Protein AF-A0A940LE23-F1 (afdb_monomer)

Nearest PDB structures (foldseek):
  7b2d-assembly1_A  TM=3.925E-01  e=1.956E-01  Rhipicephalus pulchellus
  5yvf-assembly2_B  TM=2.689E-01  e=2.538E-01  Arabidopsis thaliana

Foldseek 3Di:
DDKDDPDVVVVCCVVVVAPALWKTWDDDPPWRWIKIKGFRDDDPFWTWIKIWIDGPNDIDIDTDIWTWDWDADPVRDTDQDFFDFAQPPVDPVRDTFTFRIKTWDDDCFKIWIKTATPPVSQWIWTQFMATNVRHTPDPRHTDTIGRDD

Sequence (149 aa):
PNIIFNDSISALQNTAKVDSSYSMIYELKNDSIQIITGINQIDSLNISFALLVKKKGKAESLKGTAALIRLEDENGNKYIPEGTAIDDKNREKHDSYFCDSTYSFHSNKISLGFGFEEDAKKRLCLTGAYDNQGLELISNMYYTLYRKK

Mean predicted aligned error: 9.35 Å

Solvent-accessible surface area (backbone atoms only — not comparable to full-atom values): 8334 Å² total; per-residue (Å²): 122,71,76,60,82,63,77,67,49,58,51,42,32,70,73,63,70,51,75,48,60,29,70,50,43,45,49,46,91,89,66,56,36,35,41,33,44,28,37,56,48,78,60,100,52,39,38,33,35,36,38,36,43,30,46,81,93,43,77,47,74,48,74,52,64,23,38,54,54,64,48,65,50,101,84,70,52,74,43,62,57,85,49,61,76,38,64,36,82,86,44,99,73,59,59,61,46,45,23,41,46,45,27,42,34,79,52,92,59,39,34,40,33,33,32,31,33,52,96,72,70,47,35,41,25,48,47,33,30,24,38,64,84,67,48,73,72,38,69,83,49,61,45,80,37,61,62,68,129

Structure (mmCIF, N/CA/C/O backbone):
data_AF-A0A940LE23-F1
#
_entry.id 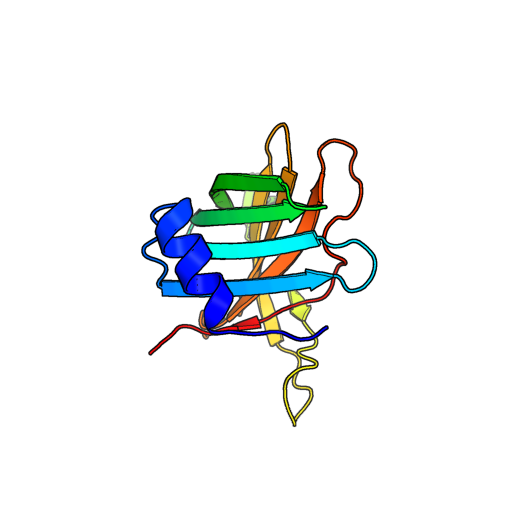  AF-A0A940LE23-F1
#
loop_
_atom_site.group_PDB
_atom_site.id
_atom_site.type_symbol
_atom_site.label_atom_id
_atom_site.label_alt_id
_atom_site.label_comp_id
_atom_site.label_asym_id
_atom_site.label_entity_id
_atom_site.label_seq_id
_atom_site.pdbx_PDB_ins_code
_atom_site.Cartn_x
_atom_site.Cartn_y
_atom_site.Cartn_z
_atom_site.occupancy
_atom_site.B_iso_or_equiv
_atom_site.auth_seq_id
_atom_site.auth_comp_id
_atom_site.auth_asym_id
_atom_site.auth_atom_id
_atom_site.pdbx_PDB_model_num
ATOM 1 N N . PRO A 1 1 ? 3.252 -8.360 16.469 1.00 44.69 1 PRO A N 1
ATOM 2 C CA . PRO A 1 1 ? 1.852 -8.110 16.038 1.00 44.69 1 PRO A CA 1
ATOM 3 C C . PRO A 1 1 ? 1.196 -9.451 15.724 1.00 44.69 1 PRO A C 1
ATOM 5 O O . PRO A 1 1 ? 1.866 -10.286 15.129 1.00 44.69 1 PRO A O 1
ATOM 8 N N . ASN A 1 2 ? -0.041 -9.689 16.162 1.00 39.19 2 ASN A N 1
ATOM 9 C CA . ASN A 1 2 ? -0.757 -10.902 15.764 1.00 39.19 2 ASN A CA 1
ATOM 10 C C . ASN A 1 2 ? -1.488 -10.583 14.460 1.00 39.19 2 ASN A C 1
ATOM 12 O O . ASN A 1 2 ? -2.324 -9.685 14.438 1.00 39.19 2 ASN A O 1
ATOM 16 N N . ILE A 1 3 ? -1.138 -11.275 13.379 1.00 43.50 3 ILE A N 1
ATOM 17 C CA . ILE A 1 3 ? -1.843 -11.162 12.101 1.00 43.50 3 ILE A CA 1
ATOM 18 C C . ILE A 1 3 ? -2.899 -12.263 12.103 1.00 43.50 3 ILE A C 1
ATOM 20 O O . ILE A 1 3 ? -2.576 -13.446 12.022 1.00 43.50 3 ILE A O 1
ATOM 24 N N . ILE A 1 4 ? -4.160 -11.880 12.278 1.00 44.41 4 ILE A N 1
ATOM 25 C CA . ILE A 1 4 ? -5.293 -12.808 12.293 1.00 44.41 4 ILE A CA 1
ATOM 26 C C . ILE A 1 4 ? -5.958 -12.719 10.928 1.00 44.41 4 ILE A C 1
ATOM 28 O O . ILE A 1 4 ? -6.270 -11.621 10.487 1.00 44.41 4 ILE A O 1
ATOM 32 N N . PHE A 1 5 ? -6.177 -13.846 10.251 1.00 45.56 5 PHE A N 1
ATOM 33 C CA . PHE A 1 5 ? -6.633 -13.834 8.858 1.00 45.56 5 PHE A CA 1
ATOM 34 C C . PHE A 1 5 ? -8.138 -14.035 8.661 1.00 45.56 5 PHE A C 1
ATOM 36 O O . PHE A 1 5 ? -8.596 -13.722 7.580 1.00 45.56 5 PHE A O 1
ATOM 43 N N . ASN A 1 6 ? -8.933 -14.508 9.629 1.00 47.06 6 ASN A N 1
ATOM 44 C CA . ASN A 1 6 ? -10.289 -14.992 9.299 1.00 47.06 6 ASN A CA 1
ATOM 45 C C . ASN A 1 6 ? -11.456 -14.109 9.776 1.00 47.06 6 ASN A C 1
ATOM 47 O O . ASN A 1 6 ? -12.280 -13.721 8.951 1.00 47.06 6 ASN A O 1
ATOM 51 N N . ASP A 1 7 ? -11.540 -13.724 11.050 1.00 50.44 7 ASP A N 1
ATOM 52 C CA . ASP A 1 7 ? -12.799 -13.140 11.560 1.00 50.44 7 ASP A CA 1
ATOM 53 C C . ASP A 1 7 ? -13.038 -11.682 11.144 1.00 50.44 7 ASP A C 1
ATOM 55 O O . ASP A 1 7 ? -14.177 -11.258 10.930 1.00 50.44 7 ASP A O 1
ATOM 59 N N . SER A 1 8 ? -11.975 -10.896 10.964 1.00 54.38 8 SER A N 1
ATOM 60 C CA . SER A 1 8 ? -12.138 -9.481 10.606 1.00 54.38 8 SER A CA 1
ATOM 61 C C . SER A 1 8 ? -12.279 -9.243 9.091 1.00 54.38 8 SER A C 1
ATOM 63 O O . SER A 1 8 ? -12.716 -8.161 8.697 1.00 54.38 8 SER A O 1
ATOM 65 N N . ILE A 1 9 ? -12.017 -10.248 8.239 1.00 58.34 9 ILE A N 1
ATOM 66 C CA . ILE A 1 9 ? -12.288 -10.168 6.790 1.00 58.34 9 ILE A CA 1
ATOM 67 C C . ILE A 1 9 ? -13.793 -10.092 6.558 1.00 58.34 9 ILE A C 1
ATOM 69 O O . ILE A 1 9 ? -14.251 -9.211 5.837 1.00 58.34 9 ILE A O 1
ATOM 73 N N . SER A 1 10 ? -14.569 -10.953 7.215 1.00 61.69 10 SER A N 1
ATOM 74 C CA . SER A 1 10 ? -16.031 -10.969 7.107 1.00 61.69 10 SER A CA 1
ATOM 75 C C . SER A 1 10 ? -16.637 -9.612 7.478 1.00 61.69 10 SER A C 1
ATOM 77 O O . SER A 1 10 ? -17.558 -9.124 6.825 1.00 61.69 10 SER A O 1
ATOM 79 N N . ALA A 1 11 ? -16.071 -8.943 8.489 1.00 60.72 11 ALA A N 1
ATOM 80 C CA . ALA A 1 11 ? -16.471 -7.592 8.866 1.00 60.72 11 ALA A CA 1
ATOM 81 C C . ALA A 1 11 ? -16.154 -6.558 7.770 1.00 60.72 11 ALA A C 1
ATOM 83 O O . ALA A 1 11 ? -16.992 -5.698 7.500 1.00 60.72 11 ALA A O 1
ATOM 84 N N . LEU A 1 12 ? -14.991 -6.639 7.112 1.00 61.88 12 LEU A N 1
ATOM 85 C CA . LEU A 1 12 ? -14.657 -5.773 5.975 1.00 61.88 12 LEU A CA 1
ATOM 86 C C . LEU A 1 12 ? -15.585 -6.039 4.779 1.00 61.88 12 LEU A C 1
ATOM 88 O O . LEU A 1 12 ? -16.118 -5.092 4.204 1.00 61.88 12 LEU A O 1
ATOM 92 N N . GLN A 1 13 ? -15.820 -7.304 4.433 1.00 63.66 13 GLN A N 1
ATOM 93 C CA . GLN A 1 13 ? -16.696 -7.691 3.325 1.00 63.66 13 GLN A CA 1
ATOM 94 C C . GLN A 1 13 ? -18.126 -7.181 3.541 1.00 63.66 13 GLN A C 1
ATOM 96 O O . GLN A 1 13 ? -18.695 -6.566 2.642 1.00 63.66 13 GLN A O 1
ATOM 101 N N . ASN A 1 14 ? -18.666 -7.330 4.754 1.00 62.50 14 ASN A N 1
ATOM 102 C CA . ASN A 1 14 ? -20.011 -6.867 5.098 1.00 62.50 14 ASN A CA 1
ATOM 103 C C . ASN A 1 14 ? -20.113 -5.337 5.190 1.00 62.50 14 ASN A C 1
ATOM 105 O O . ASN A 1 14 ? -21.071 -4.749 4.690 1.00 62.50 14 ASN A O 1
ATOM 109 N N . THR A 1 15 ? -19.131 -4.680 5.814 1.00 60.88 15 THR A N 1
ATOM 110 C CA . THR A 1 15 ? -19.203 -3.234 6.100 1.00 60.88 15 THR A CA 1
ATOM 111 C C . THR A 1 15 ? -18.806 -2.394 4.891 1.00 60.88 15 THR A C 1
ATOM 113 O O . THR A 1 15 ? -19.442 -1.388 4.591 1.00 60.88 15 THR A O 1
ATOM 116 N N . ALA A 1 16 ? -17.761 -2.803 4.172 1.00 58.00 16 ALA A N 1
ATOM 117 C CA . ALA A 1 16 ? -17.217 -2.054 3.047 1.00 58.00 16 ALA A CA 1
ATOM 118 C C . ALA A 1 16 ? -17.622 -2.633 1.677 1.00 58.00 16 ALA A C 1
ATOM 120 O O . ALA A 1 16 ? -17.242 -2.055 0.656 1.00 58.00 16 ALA A O 1
ATOM 121 N N . LYS A 1 17 ? -18.427 -3.712 1.622 1.00 58.84 17 LYS A N 1
ATOM 122 C CA . LYS A 1 17 ? -18.850 -4.390 0.375 1.00 58.84 17 LYS A CA 1
ATOM 123 C C . LYS A 1 17 ? -17.650 -4.635 -0.538 1.00 58.84 17 LYS A C 1
ATOM 125 O O . LYS A 1 17 ? -17.523 -4.015 -1.598 1.00 58.84 17 LYS A O 1
ATOM 130 N N . VAL A 1 18 ? -16.716 -5.424 -0.027 1.00 53.81 18 VAL A N 1
ATOM 131 C CA . VAL A 1 18 ? -15.399 -5.659 -0.623 1.00 53.81 18 VAL A CA 1
ATOM 132 C C . VAL A 1 18 ? -15.366 -7.086 -1.132 1.00 53.81 18 VAL A C 1
ATOM 134 O O . VAL A 1 18 ? -15.521 -8.010 -0.340 1.00 53.81 18 VAL A O 1
ATOM 137 N N . 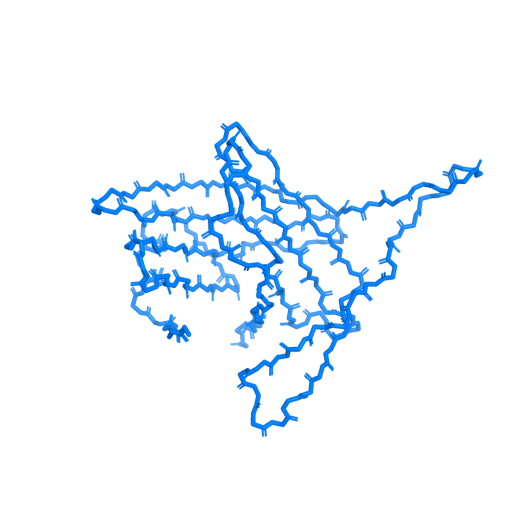ASP A 1 19 ? -15.146 -7.257 -2.430 1.00 56.59 19 ASP A N 1
ATOM 138 C CA . ASP A 1 19 ? -14.853 -8.558 -3.025 1.00 56.59 19 ASP A CA 1
ATOM 139 C C . ASP A 1 19 ? -13.340 -8.601 -3.275 1.00 56.59 19 ASP A C 1
ATOM 141 O O . ASP A 1 19 ? -12.844 -8.192 -4.325 1.00 56.59 19 ASP A O 1
ATOM 145 N N . SER A 1 20 ? -12.575 -8.904 -2.220 1.00 55.72 20 SER A N 1
ATOM 146 C CA . SER A 1 20 ? -11.118 -8.758 -2.251 1.00 55.72 20 SER A CA 1
ATOM 147 C C . SER A 1 20 ? -10.414 -10.066 -2.583 1.00 55.72 20 SER A C 1
ATOM 149 O O . SER A 1 20 ? -10.577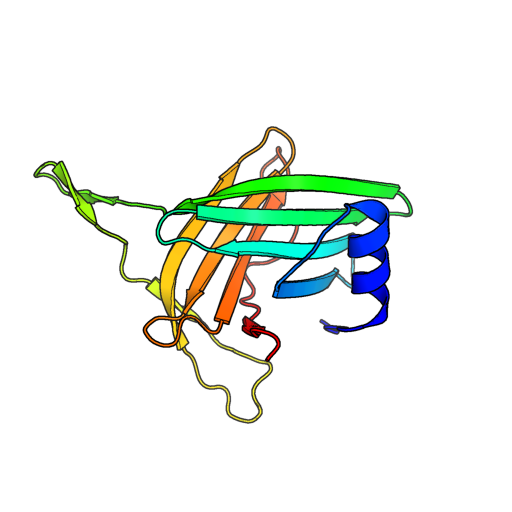 -11.060 -1.876 1.00 55.72 20 SER A O 1
ATOM 151 N N . SER A 1 21 ? -9.517 -10.017 -3.568 1.00 56.66 21 SER A N 1
ATOM 152 C CA . SER A 1 21 ? -8.587 -11.117 -3.873 1.00 56.66 21 SER A CA 1
ATOM 153 C C . SER A 1 21 ? -7.443 -11.231 -2.847 1.00 56.66 21 SER A C 1
ATOM 155 O O . SER A 1 21 ? -6.775 -12.263 -2.767 1.00 56.66 21 SER A O 1
ATOM 157 N N . TYR A 1 22 ? -7.220 -10.174 -2.055 1.00 61.56 22 TYR A N 1
ATOM 158 C CA . TYR A 1 22 ? -6.200 -10.089 -1.004 1.00 61.56 22 TYR A CA 1
ATOM 159 C C . TYR A 1 22 ? -6.749 -9.306 0.183 1.00 61.56 22 TYR A C 1
ATOM 161 O O . TYR A 1 22 ? -7.386 -8.274 -0.016 1.00 61.56 22 TYR A O 1
ATOM 169 N N . SER A 1 23 ? -6.455 -9.725 1.409 1.00 63.06 23 SER A N 1
ATOM 170 C CA . SER A 1 23 ? -6.901 -9.005 2.605 1.00 63.06 23 SER A CA 1
ATOM 171 C C . SER A 1 23 ? -5.939 -9.180 3.773 1.00 63.06 23 SER A C 1
ATOM 173 O O . SER A 1 23 ? -5.434 -10.283 3.984 1.00 63.06 23 SER A O 1
ATOM 175 N N . MET A 1 24 ? -5.736 -8.125 4.563 1.00 64.06 24 MET A N 1
ATOM 176 C CA . MET A 1 24 ? -4.974 -8.178 5.814 1.00 64.06 24 MET A CA 1
ATOM 177 C C . MET A 1 24 ? -5.641 -7.375 6.915 1.00 64.06 24 MET A C 1
ATOM 179 O O . MET A 1 24 ? -6.275 -6.355 6.659 1.00 64.06 24 MET A O 1
ATOM 183 N N . ILE A 1 25 ? -5.465 -7.862 8.139 1.00 62.47 25 ILE A N 1
ATOM 184 C CA . ILE A 1 25 ? -5.925 -7.248 9.374 1.00 62.47 25 ILE A CA 1
ATOM 185 C C . ILE A 1 25 ? -4.683 -6.879 10.183 1.00 62.47 25 ILE A C 1
ATOM 187 O O . ILE A 1 25 ? -3.880 -7.739 10.543 1.00 62.47 25 ILE A O 1
ATOM 191 N N . TYR A 1 26 ? -4.538 -5.594 10.458 1.00 65.06 26 TYR A N 1
ATOM 192 C CA . TYR A 1 26 ? -3.504 -5.014 11.294 1.00 65.06 26 TYR A CA 1
ATOM 193 C C . TYR A 1 26 ? -4.111 -4.676 12.646 1.00 65.06 26 TYR A C 1
ATOM 195 O O . TYR A 1 26 ? -5.072 -3.913 12.712 1.00 65.06 26 TYR A O 1
ATOM 203 N N . GLU A 1 27 ? -3.535 -5.207 13.720 1.00 58.66 27 GLU A N 1
ATOM 204 C CA . GLU A 1 27 ? -3.900 -4.860 15.093 1.00 58.66 27 GLU A CA 1
ATOM 205 C C . GLU A 1 27 ? -2.693 -4.273 15.817 1.00 58.66 27 GLU A C 1
ATOM 207 O O . GLU A 1 27 ? -1.691 -4.953 16.070 1.00 58.66 27 GLU A O 1
ATOM 212 N N . LEU A 1 28 ? -2.790 -2.992 16.168 1.00 59.06 28 LEU A N 1
ATOM 213 C CA . LEU A 1 28 ? -1.760 -2.310 16.938 1.00 59.06 28 LEU A CA 1
ATOM 214 C C . LEU A 1 28 ? -2.097 -2.419 18.420 1.00 59.06 28 LEU A C 1
ATOM 216 O O . LEU A 1 28 ? -3.064 -1.827 18.905 1.00 59.06 28 LEU A O 1
ATOM 220 N N . LYS A 1 29 ? -1.276 -3.199 19.134 1.00 48.59 29 LYS A N 1
ATOM 221 C CA . LYS A 1 29 ? -1.492 -3.584 20.539 1.00 48.59 29 LYS A CA 1
ATOM 222 C C . LYS A 1 29 ? -1.597 -2.407 21.514 1.00 48.59 29 LYS A C 1
ATOM 224 O O . LYS A 1 29 ? -2.191 -2.590 22.569 1.00 48.59 29 LYS A O 1
ATOM 229 N N . ASN A 1 30 ? -1.078 -1.227 21.172 1.00 52.97 30 ASN A N 1
ATOM 230 C CA . ASN A 1 30 ? -1.033 -0.101 22.106 1.00 52.97 30 ASN A CA 1
ATOM 231 C C . ASN A 1 30 ? -2.150 0.942 21.921 1.00 52.97 30 ASN A C 1
ATOM 233 O O . ASN A 1 30 ? -2.360 1.721 22.841 1.00 52.97 30 ASN A O 1
ATOM 237 N N . ASP A 1 31 ? -2.930 0.920 20.827 1.00 56.38 31 ASP A N 1
ATOM 238 C CA . ASP A 1 31 ? -3.858 2.030 20.518 1.00 56.38 31 ASP A CA 1
ATOM 239 C C . ASP A 1 31 ? -5.310 1.643 20.194 1.00 56.38 31 ASP A C 1
ATOM 241 O O . ASP A 1 31 ? -6.131 2.509 19.873 1.00 56.38 31 ASP A O 1
ATOM 245 N N . SER A 1 32 ? -5.693 0.365 20.320 1.00 64.00 32 SER A N 1
ATOM 246 C CA . SER A 1 32 ? -7.032 -0.111 19.907 1.00 64.00 32 SER A CA 1
ATOM 247 C C . SER A 1 32 ? -7.369 0.264 18.453 1.00 64.00 32 SER A C 1
ATOM 249 O O . SER A 1 32 ? -8.533 0.534 18.139 1.00 64.00 32 SER A O 1
ATOM 251 N N . ILE A 1 33 ? -6.346 0.356 17.593 1.00 67.44 33 ILE A N 1
ATOM 252 C CA . ILE A 1 33 ? -6.487 0.630 16.164 1.00 67.44 33 ILE A CA 1
ATOM 253 C C . ILE A 1 33 ? -6.393 -0.699 15.418 1.00 67.44 33 ILE A C 1
ATOM 255 O O . ILE A 1 33 ? -5.361 -1.372 15.463 1.00 67.44 33 ILE A O 1
ATOM 259 N N . GLN A 1 34 ? -7.481 -1.064 14.744 1.00 72.81 34 GLN A N 1
ATOM 260 C CA . GLN A 1 34 ? -7.528 -2.181 13.810 1.00 72.81 34 GLN A CA 1
ATOM 261 C C . GLN A 1 34 ? -7.667 -1.620 12.398 1.00 72.81 34 GLN A C 1
ATOM 263 O O . GLN A 1 34 ? -8.628 -0.909 12.121 1.00 72.81 34 GLN A O 1
ATOM 268 N N . ILE A 1 35 ? -6.735 -1.924 11.504 1.00 72.25 35 ILE A N 1
ATOM 269 C CA . ILE A 1 35 ? -6.813 -1.519 10.100 1.00 72.25 35 ILE A CA 1
ATOM 270 C C . ILE A 1 35 ? -6.986 -2.775 9.268 1.00 72.25 35 ILE A C 1
ATOM 272 O O . ILE A 1 35 ? -6.226 -3.721 9.411 1.00 72.25 35 ILE A O 1
ATOM 276 N N . ILE A 1 36 ? -8.002 -2.813 8.421 1.00 73.56 36 ILE A N 1
ATOM 277 C CA . ILE A 1 36 ? -8.279 -3.964 7.575 1.00 73.56 36 ILE A CA 1
ATOM 278 C C . ILE A 1 36 ? -8.255 -3.481 6.140 1.00 73.56 36 ILE A C 1
ATOM 280 O O . ILE A 1 36 ? -9.091 -2.666 5.756 1.00 73.56 36 ILE A O 1
ATOM 284 N N . THR A 1 37 ? -7.300 -3.971 5.363 1.00 74.69 37 THR A N 1
ATOM 285 C CA . THR A 1 37 ? -7.130 -3.587 3.963 1.00 74.69 37 THR A CA 1
ATOM 286 C C . THR A 1 37 ? -7.513 -4.757 3.080 1.00 74.69 37 THR A C 1
ATOM 288 O O . THR A 1 37 ? -6.964 -5.844 3.241 1.00 74.69 37 THR A O 1
ATOM 291 N N . GLY A 1 38 ? -8.434 -4.538 2.148 1.00 74.88 38 GLY A N 1
ATOM 292 C CA . GLY A 1 38 ? -8.791 -5.477 1.091 1.00 74.88 38 GLY A CA 1
ATOM 293 C C . GLY A 1 38 ? -8.425 -4.908 -0.273 1.00 74.88 38 GLY A C 1
ATOM 294 O O . GLY A 1 38 ? -8.755 -3.761 -0.565 1.00 74.88 38 GLY A O 1
ATOM 295 N N . ILE A 1 39 ? -7.758 -5.697 -1.110 1.00 75.00 39 ILE A N 1
ATOM 296 C CA . ILE A 1 39 ? -7.419 -5.322 -2.485 1.00 75.00 39 ILE A CA 1
ATOM 297 C C . ILE A 1 39 ? -8.463 -5.907 -3.429 1.00 75.00 39 ILE A C 1
ATOM 299 O O . ILE A 1 39 ? -8.616 -7.128 -3.515 1.00 75.00 39 ILE A O 1
ATOM 303 N N . ASN A 1 40 ? -9.167 -5.021 -4.128 1.00 71.94 40 ASN A N 1
ATOM 304 C CA . ASN A 1 40 ? -10.219 -5.372 -5.080 1.00 71.94 40 ASN A CA 1
ATOM 305 C C . ASN A 1 40 ? -9.624 -5.710 -6.447 1.00 71.94 40 ASN A C 1
ATOM 307 O O . ASN A 1 40 ? -9.978 -6.715 -7.052 1.00 71.94 40 ASN A O 1
ATOM 311 N N . GLN A 1 41 ? -8.705 -4.868 -6.922 1.00 73.88 41 GLN A N 1
ATOM 312 C CA . GLN A 1 41 ? -8.112 -4.978 -8.249 1.00 73.88 41 GLN A C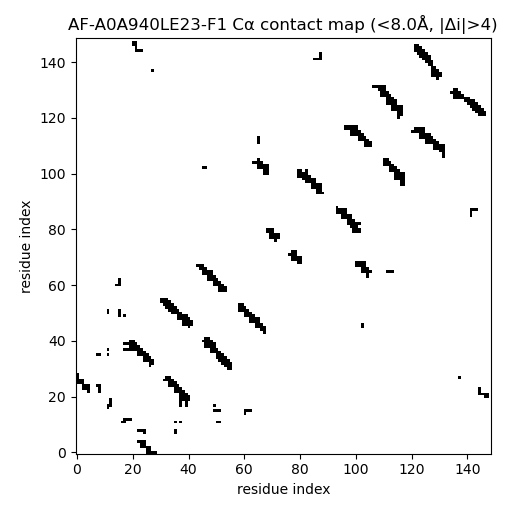A 1
ATOM 313 C C . GLN A 1 41 ? -6.675 -4.466 -8.219 1.00 73.88 41 GLN A C 1
ATOM 315 O O . GLN A 1 41 ? -6.375 -3.476 -7.551 1.00 73.88 41 GLN A O 1
ATOM 320 N N . ILE A 1 42 ? -5.807 -5.145 -8.965 1.00 75.81 42 ILE A N 1
ATOM 321 C CA . ILE A 1 42 ? -4.440 -4.714 -9.244 1.00 75.81 42 ILE A CA 1
ATOM 322 C C . ILE A 1 42 ? -4.299 -4.668 -10.762 1.00 75.81 42 ILE A C 1
ATOM 324 O O . ILE A 1 42 ? -4.544 -5.672 -11.433 1.00 75.81 42 ILE A O 1
ATOM 328 N N . ASP A 1 43 ? -3.908 -3.517 -11.293 1.00 78.75 43 ASP A N 1
ATOM 329 C CA . ASP A 1 43 ? -3.427 -3.377 -12.664 1.00 78.75 43 ASP A CA 1
ATOM 330 C C . ASP A 1 43 ? -1.988 -2.833 -12.665 1.00 78.75 43 ASP A C 1
ATOM 332 O O . ASP A 1 43 ? -1.369 -2.655 -11.613 1.00 78.75 43 ASP A O 1
ATOM 336 N N . SER A 1 44 ? -1.405 -2.615 -13.847 1.00 74.94 44 SER A N 1
ATOM 337 C CA . SER A 1 44 ? -0.014 -2.159 -13.953 1.00 74.94 44 SER A CA 1
ATOM 338 C C . SER A 1 44 ? 0.243 -0.795 -13.308 1.00 74.94 44 SER A C 1
ATOM 340 O O . SER A 1 44 ? 1.390 -0.482 -13.018 1.00 74.94 44 SER A O 1
ATOM 342 N N . LEU A 1 45 ? -0.788 0.032 -13.124 1.00 82.06 45 LEU A N 1
ATOM 343 C CA . LEU A 1 45 ? -0.690 1.423 -12.679 1.00 82.06 45 LEU A CA 1
ATOM 344 C C . LEU A 1 45 ? -1.424 1.693 -11.373 1.00 82.06 45 LEU A C 1
ATOM 346 O O . LEU A 1 45 ? -1.120 2.684 -10.717 1.00 82.06 45 LEU A O 1
ATOM 350 N N . ASN A 1 46 ? -2.382 0.851 -11.000 1.00 85.06 46 ASN A N 1
ATOM 351 C CA . ASN A 1 46 ? -3.296 1.133 -9.912 1.00 85.06 46 ASN A CA 1
ATOM 352 C C . ASN A 1 46 ? -3.562 -0.086 -9.032 1.00 85.06 46 ASN A C 1
ATOM 354 O O . ASN A 1 46 ? -3.674 -1.222 -9.497 1.00 85.06 46 ASN A O 1
ATOM 358 N N . ILE A 1 47 ? -3.770 0.197 -7.749 1.00 84.19 47 ILE A N 1
ATOM 359 C CA . ILE A 1 47 ? -4.305 -0.736 -6.764 1.00 84.19 47 ILE A CA 1
ATOM 360 C C . ILE A 1 47 ? -5.607 -0.154 -6.231 1.00 84.19 47 ILE A C 1
ATOM 362 O O . ILE A 1 47 ? -5.607 0.828 -5.487 1.00 84.19 47 ILE A O 1
ATOM 366 N N . SER A 1 48 ? -6.730 -0.771 -6.584 1.00 85.50 48 SER A N 1
ATOM 367 C CA . SER A 1 48 ? -8.018 -0.447 -5.978 1.00 85.50 48 SER A CA 1
ATOM 368 C C . SER A 1 48 ? -8.176 -1.215 -4.675 1.00 85.50 48 SER A C 1
ATOM 370 O O . SER A 1 48 ? -8.111 -2.446 -4.654 1.00 85.50 48 SER A O 1
ATOM 372 N N . PHE A 1 49 ? -8.434 -0.495 -3.589 1.00 83.69 49 PHE A N 1
ATOM 373 C CA . PHE A 1 49 ? -8.532 -1.061 -2.252 1.00 83.69 49 PHE A CA 1
ATOM 374 C C . PHE A 1 49 ? -9.768 -0.563 -1.501 1.00 83.69 49 PHE A C 1
ATOM 376 O O . PHE A 1 49 ? -10.380 0.462 -1.813 1.00 83.69 49 PHE A O 1
ATOM 383 N N . ALA A 1 50 ? -10.112 -1.304 -0.459 1.00 84.00 50 ALA A N 1
ATOM 384 C CA . ALA A 1 50 ? -10.994 -0.876 0.605 1.00 84.00 50 ALA A CA 1
ATOM 385 C C . ALA A 1 50 ? -10.259 -0.994 1.939 1.00 84.00 50 ALA A C 1
ATOM 387 O O . ALA A 1 50 ? -9.515 -1.943 2.171 1.00 84.00 50 ALA A O 1
ATOM 388 N N . LEU A 1 51 ? -10.480 -0.022 2.809 1.00 81.06 51 LEU A N 1
ATOM 389 C CA . LEU A 1 51 ? -9.859 0.099 4.112 1.00 81.06 51 LEU A CA 1
ATOM 390 C C . LEU A 1 51 ? -10.956 0.204 5.168 1.00 81.06 51 LEU A C 1
ATOM 392 O O . LEU A 1 51 ? -11.904 0.968 4.996 1.00 81.06 51 LEU A O 1
ATOM 396 N N . LEU A 1 52 ? -10.817 -0.517 6.271 1.00 80.31 52 LEU A N 1
ATOM 397 C CA . LEU A 1 52 ? -11.636 -0.355 7.465 1.00 80.31 52 LEU A CA 1
ATOM 398 C C . LEU A 1 52 ? -10.720 -0.056 8.642 1.00 80.31 52 LEU A C 1
ATOM 400 O O . LEU A 1 52 ? -9.941 -0.909 9.050 1.00 80.31 52 LEU A O 1
ATOM 404 N N . VAL A 1 53 ? -10.826 1.150 9.185 1.00 78.38 53 VAL A N 1
ATOM 405 C CA . VAL A 1 53 ? -10.084 1.586 10.365 1.00 78.38 53 VAL A CA 1
ATOM 406 C C . VAL A 1 53 ? -11.039 1.568 11.549 1.00 78.38 53 VAL A C 1
ATOM 408 O O . VAL A 1 53 ? -12.007 2.323 11.581 1.00 78.38 53 VAL A O 1
ATOM 411 N N . LYS A 1 54 ? -10.787 0.715 12.538 1.00 77.25 54 LYS A N 1
ATOM 412 C CA . LYS A 1 54 ? -11.495 0.720 13.817 1.00 77.25 54 LYS A CA 1
ATOM 413 C C . LYS A 1 54 ? -10.606 1.353 14.872 1.00 77.25 54 LYS A C 1
ATOM 415 O O . LYS A 1 54 ? -9.486 0.900 15.044 1.00 77.25 54 LYS A O 1
ATOM 420 N N . LYS A 1 55 ? -11.088 2.366 15.588 1.00 76.19 55 LYS A N 1
ATOM 421 C CA . LYS A 1 55 ? -10.363 3.050 16.669 1.00 76.19 55 LYS A CA 1
ATOM 422 C C . LYS A 1 55 ? -11.309 3.300 17.834 1.00 76.19 55 LYS A C 1
ATOM 424 O O . LYS A 1 55 ? -12.328 3.967 17.663 1.00 76.19 55 LYS A O 1
ATOM 429 N N . LYS A 1 56 ? -10.974 2.781 19.022 1.00 76.31 56 LYS A N 1
ATOM 430 C CA . LYS A 1 56 ? -11.742 3.005 20.270 1.00 76.31 56 LYS A CA 1
ATOM 431 C C . LYS A 1 56 ? -13.259 2.754 20.106 1.00 7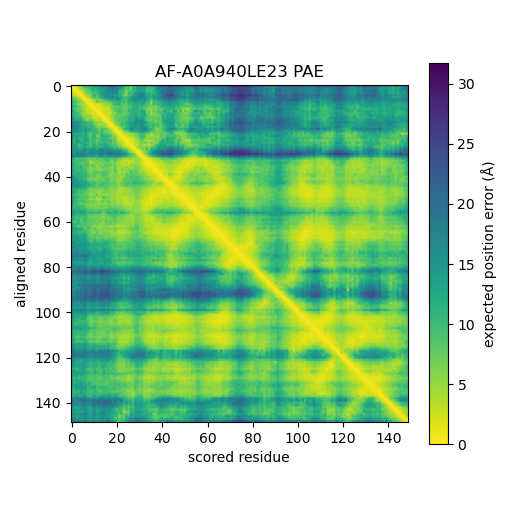6.31 56 LYS A C 1
ATOM 433 O O . LYS A 1 56 ? -14.078 3.564 20.529 1.00 76.31 56 LYS A O 1
ATOM 438 N N . GLY A 1 57 ? -13.633 1.668 19.425 1.00 73.19 57 GLY A N 1
ATOM 439 C CA . GLY A 1 57 ? -15.035 1.284 19.190 1.00 73.19 57 GLY A CA 1
ATOM 440 C C . GLY A 1 57 ? -15.751 2.008 18.039 1.00 73.19 57 GLY A C 1
ATOM 441 O O . GLY A 1 57 ? -16.877 1.644 17.714 1.00 73.19 57 GLY A O 1
ATOM 442 N N . LYS A 1 58 ? -15.117 2.989 17.382 1.00 78.62 58 LYS A N 1
ATOM 443 C CA . LYS A 1 58 ? -15.616 3.586 16.130 1.00 78.62 58 LYS A CA 1
ATOM 444 C C . LYS A 1 58 ? -14.994 2.885 14.933 1.00 78.62 58 LYS A C 1
ATOM 446 O O . LYS A 1 58 ? -13.834 2.495 15.006 1.00 78.62 58 LYS A O 1
ATOM 451 N N . ALA A 1 59 ? -15.744 2.753 13.843 1.00 80.69 59 ALA A N 1
ATOM 452 C CA . ALA A 1 59 ? -15.277 2.155 12.599 1.00 80.69 59 ALA A CA 1
ATOM 453 C C . ALA A 1 59 ? -15.497 3.123 11.432 1.00 80.69 59 ALA A C 1
ATOM 455 O O . ALA A 1 59 ? -16.600 3.633 11.250 1.00 80.69 59 ALA A O 1
ATOM 456 N N . GLU A 1 60 ? -14.455 3.356 10.642 1.00 80.75 60 GLU A N 1
ATOM 457 C CA . GLU A 1 60 ? -14.509 4.144 9.415 1.00 80.75 60 GLU A CA 1
ATOM 458 C C . GLU A 1 60 ? -14.077 3.288 8.232 1.00 80.75 60 GLU A C 1
ATOM 460 O O . GLU A 1 60 ? -13.012 2.673 8.253 1.00 80.75 60 GLU A O 1
ATOM 465 N N . SER A 1 61 ? -14.900 3.266 7.185 1.00 83.75 61 SER A N 1
ATOM 466 C CA . SER A 1 61 ? -14.560 2.627 5.919 1.00 83.75 61 SER A CA 1
ATOM 467 C C . SER A 1 61 ? -14.151 3.660 4.877 1.00 83.75 61 SER A C 1
ATOM 469 O O . SER A 1 61 ? -14.812 4.690 4.727 1.00 83.75 61 SER A O 1
ATOM 471 N N . LEU A 1 62 ? -13.127 3.341 4.098 1.00 84.25 62 LEU A N 1
ATOM 472 C CA . LEU A 1 62 ? -12.659 4.122 2.963 1.00 84.25 62 LEU A CA 1
ATOM 473 C C . LEU A 1 62 ? -12.485 3.199 1.756 1.00 84.25 62 LEU A C 1
ATOM 475 O O . LEU A 1 62 ? -12.056 2.058 1.896 1.00 84.25 62 LEU A O 1
ATOM 479 N N . LYS A 1 63 ? -12.793 3.700 0.562 1.00 86.75 63 LYS A N 1
ATOM 480 C CA . LYS A 1 63 ? -12.374 3.085 -0.701 1.00 86.75 63 LYS A CA 1
ATOM 481 C C . LYS A 1 63 ? -11.435 4.044 -1.406 1.00 86.75 63 LYS A C 1
ATOM 483 O O . LYS A 1 63 ? -11.641 5.255 -1.337 1.00 86.75 63 LYS A O 1
ATOM 488 N N . GLY A 1 64 ? -10.422 3.506 -2.064 1.00 88.69 64 GLY A N 1
ATOM 489 C CA . GLY A 1 64 ? -9.437 4.315 -2.758 1.00 88.69 64 GLY A CA 1
ATOM 490 C C . GLY A 1 64 ? -8.749 3.551 -3.871 1.00 88.69 64 GLY A C 1
ATOM 491 O O . GLY A 1 64 ? -8.850 2.327 -3.975 1.00 88.69 64 GLY A O 1
ATOM 492 N N . THR A 1 65 ? -8.041 4.312 -4.693 1.00 90.62 65 THR A N 1
ATOM 493 C CA . THR A 1 65 ? -7.175 3.791 -5.743 1.00 90.62 65 THR A CA 1
ATOM 494 C C . THR A 1 65 ? -5.792 4.371 -5.508 1.00 90.62 65 THR A C 1
ATOM 496 O O . THR A 1 65 ? -5.611 5.581 -5.620 1.00 90.62 65 THR A O 1
ATOM 499 N N . ALA A 1 66 ? -4.843 3.523 -5.118 1.00 89.75 66 ALA A N 1
ATOM 500 C CA . ALA A 1 66 ? -3.446 3.906 -5.007 1.00 89.75 66 ALA A CA 1
ATOM 501 C C . ALA A 1 66 ? -2.805 3.856 -6.394 1.00 89.75 66 ALA A C 1
ATOM 503 O O . ALA A 1 66 ? -2.988 2.876 -7.117 1.00 89.75 66 ALA A O 1
ATOM 504 N N . ALA A 1 67 ? -2.077 4.905 -6.758 1.00 89.25 67 ALA A N 1
ATOM 505 C CA . ALA A 1 67 ? -1.429 5.032 -8.056 1.00 89.25 67 ALA A CA 1
ATOM 506 C C . ALA A 1 67 ? 0.055 4.680 -7.948 1.00 89.25 67 ALA A C 1
ATOM 508 O O . ALA A 1 67 ? 0.699 4.989 -6.945 1.00 89.25 67 ALA A O 1
ATOM 509 N N . LEU A 1 68 ? 0.591 4.049 -8.989 1.00 87.19 68 LEU A N 1
ATOM 510 C CA . LEU A 1 68 ? 2.005 3.725 -9.119 1.00 87.19 68 LEU A CA 1
ATOM 511 C C . LEU A 1 68 ? 2.842 5.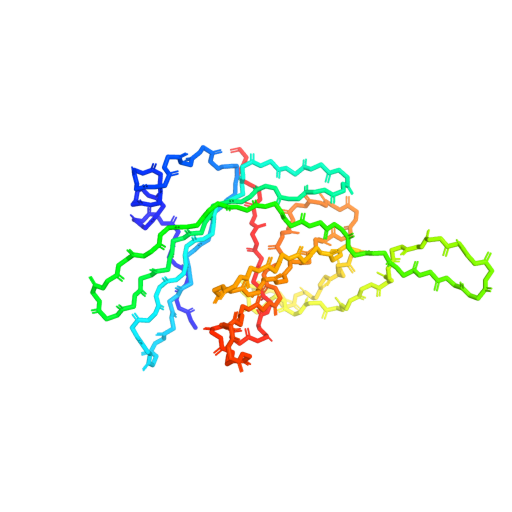010 -9.082 1.00 87.19 68 LEU A C 1
ATOM 513 O O . LEU A 1 68 ? 2.636 5.926 -9.882 1.00 87.19 68 LEU A O 1
ATOM 517 N N . ILE A 1 69 ? 3.821 5.046 -8.185 1.00 86.06 69 ILE A N 1
ATOM 518 C CA . ILE A 1 69 ? 4.827 6.097 -8.117 1.00 86.06 69 ILE A CA 1
ATOM 519 C C . ILE A 1 69 ? 5.798 5.903 -9.278 1.00 86.06 69 ILE A C 1
ATOM 521 O O . ILE A 1 69 ? 6.357 4.825 -9.478 1.00 86.06 69 ILE A O 1
ATOM 525 N N . ARG A 1 70 ? 6.008 6.979 -10.032 1.00 84.62 70 ARG A N 1
ATOM 526 C CA . ARG A 1 70 ? 7.034 7.068 -11.067 1.00 84.62 70 ARG A CA 1
ATOM 527 C C . ARG A 1 70 ? 7.908 8.268 -10.769 1.00 84.62 70 ARG A C 1
ATOM 529 O O . ARG A 1 70 ? 7.385 9.336 -10.453 1.00 84.62 70 ARG A O 1
ATOM 536 N N . LEU A 1 71 ? 9.211 8.080 -10.880 1.00 84.31 71 LEU A N 1
ATOM 537 C CA . LEU A 1 71 ? 10.170 9.171 -10.879 1.00 84.31 71 LEU A CA 1
ATOM 538 C C . LEU A 1 71 ? 10.415 9.605 -12.318 1.00 84.31 71 LEU A C 1
ATOM 540 O O . LEU A 1 71 ? 10.212 8.829 -13.249 1.00 84.31 71 LEU A O 1
ATOM 544 N N . GLU A 1 72 ? 10.811 10.856 -12.486 1.00 90.69 72 GLU A N 1
ATOM 545 C CA . GLU A 1 72 ? 11.202 11.421 -13.769 1.00 90.69 72 GLU A CA 1
ATOM 546 C C . GLU A 1 72 ? 12.685 11.784 -13.678 1.00 90.69 72 GLU A C 1
ATOM 548 O O . GLU A 1 72 ? 13.107 12.380 -12.683 1.00 90.69 72 GLU A O 1
ATOM 553 N N . ASP A 1 73 ? 13.489 11.348 -14.648 1.00 89.31 73 ASP A N 1
ATOM 554 C CA . ASP A 1 73 ? 14.897 11.740 -14.729 1.00 89.31 73 ASP A CA 1
ATOM 555 C C . ASP A 1 73 ? 15.049 13.171 -15.279 1.00 89.31 73 ASP A C 1
ATOM 557 O O . ASP A 1 73 ? 14.087 13.817 -15.697 1.00 89.31 73 ASP A O 1
ATOM 561 N N . GLU A 1 74 ? 16.282 13.675 -15.304 1.00 92.94 74 GLU A N 1
ATOM 562 C CA . GLU A 1 74 ? 16.613 14.996 -15.861 1.00 92.94 74 GLU A CA 1
ATOM 563 C C . GLU A 1 74 ? 16.263 15.158 -17.353 1.00 92.94 74 GLU A C 1
ATOM 565 O O . GLU A 1 74 ? 16.188 16.279 -17.853 1.00 92.94 74 GLU A O 1
ATOM 570 N N . ASN A 1 75 ? 16.013 14.049 -18.053 1.00 93.81 75 ASN A N 1
ATOM 571 C CA . ASN A 1 75 ? 15.652 13.999 -19.466 1.00 93.81 75 ASN A CA 1
ATOM 572 C C . ASN A 1 75 ? 14.135 13.834 -19.684 1.00 93.81 75 ASN A C 1
ATOM 574 O O . ASN A 1 75 ? 13.695 13.720 -20.830 1.00 93.81 75 ASN A O 1
ATOM 578 N N . GLY A 1 76 ? 13.325 13.815 -18.621 1.00 90.06 76 GLY A N 1
ATOM 579 C CA . GLY A 1 76 ? 11.875 13.628 -18.704 1.00 90.06 76 GLY A CA 1
ATOM 580 C C . GLY A 1 76 ? 11.424 12.165 -18.817 1.00 90.06 76 GLY A C 1
ATOM 581 O O . GLY A 1 76 ? 10.234 11.895 -19.013 1.00 90.06 76 GLY A O 1
ATOM 582 N N . ASN A 1 77 ? 12.336 11.193 -18.713 1.00 88.50 77 ASN A N 1
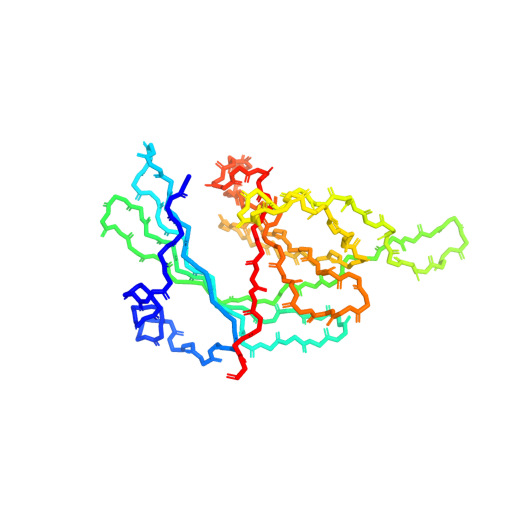ATOM 583 C CA . ASN A 1 77 ? 11.984 9.779 -18.772 1.00 88.50 77 ASN A CA 1
ATOM 584 C C . ASN A 1 77 ? 11.388 9.330 -17.443 1.00 88.50 77 ASN A C 1
ATOM 586 O O . ASN A 1 77 ? 11.996 9.473 -16.382 1.00 88.50 77 ASN A O 1
ATOM 590 N N . LYS A 1 78 ? 10.203 8.719 -17.514 1.00 84.06 78 LYS A N 1
ATOM 591 C CA . LYS A 1 78 ? 9.516 8.180 -16.341 1.00 84.06 78 LYS A CA 1
ATOM 592 C C . LYS A 1 78 ? 9.935 6.743 -16.087 1.00 84.06 78 LYS A C 1
ATOM 594 O O . LYS A 1 78 ? 9.714 5.886 -16.941 1.00 84.06 78 LYS A O 1
ATOM 599 N N . TYR A 1 79 ? 10.444 6.470 -14.895 1.00 80.88 79 TYR A N 1
ATOM 600 C CA . TYR A 1 79 ? 10.825 5.133 -14.457 1.00 80.88 79 TYR A CA 1
ATOM 601 C C . TYR A 1 79 ? 10.183 4.792 -13.115 1.00 80.88 79 TYR A C 1
ATOM 603 O O . TYR A 1 79 ? 9.740 5.661 -12.359 1.00 80.88 79 TYR A O 1
ATOM 611 N N . ILE A 1 80 ? 10.082 3.496 -12.847 1.00 77.62 80 ILE A N 1
ATOM 612 C CA . ILE A 1 80 ? 9.660 2.990 -11.546 1.00 77.62 80 ILE A CA 1
ATOM 613 C C . ILE A 1 80 ? 10.936 2.878 -10.702 1.00 77.62 80 ILE A C 1
ATOM 615 O O . ILE A 1 80 ? 11.906 2.302 -11.195 1.00 77.62 80 ILE A O 1
ATOM 619 N N . PRO A 1 81 ? 10.994 3.473 -9.498 1.00 72.19 81 PRO A N 1
ATOM 620 C CA . PRO A 1 81 ? 12.192 3.396 -8.669 1.00 72.19 81 PRO A CA 1
ATOM 621 C C . PRO A 1 81 ? 12.502 1.942 -8.291 1.00 72.19 81 PRO A C 1
ATOM 623 O O . PRO A 1 81 ? 11.602 1.224 -7.859 1.00 72.19 81 PRO A O 1
ATOM 626 N N . GLU A 1 82 ? 13.772 1.537 -8.404 1.00 65.81 82 GLU A N 1
ATOM 627 C CA . GLU A 1 82 ? 14.265 0.273 -7.841 1.00 65.81 82 GLU A CA 1
ATOM 628 C C . GLU A 1 82 ? 13.982 0.260 -6.336 1.00 65.81 82 GLU A C 1
ATOM 630 O O . GLU A 1 82 ? 14.246 1.249 -5.643 1.00 65.81 82 GLU A O 1
ATOM 635 N N . GLY A 1 83 ? 13.368 -0.808 -5.828 1.00 63.25 83 GLY A N 1
ATOM 636 C CA . GLY A 1 83 ? 12.832 -0.762 -4.476 1.00 63.25 83 GLY A CA 1
ATOM 637 C C . GLY A 1 83 ? 13.698 -1.406 -3.406 1.00 63.25 83 GLY A C 1
ATOM 638 O O . GLY A 1 83 ? 14.791 -1.930 -3.614 1.00 63.25 83 GLY A O 1
ATOM 639 N N . THR A 1 84 ? 13.183 -1.279 -2.191 1.00 62.56 84 THR A N 1
ATOM 640 C CA . THR A 1 84 ? 13.874 -1.614 -0.950 1.00 62.56 84 THR A CA 1
ATOM 641 C C . THR A 1 84 ? 13.698 -3.093 -0.625 1.00 62.56 84 THR A C 1
ATOM 643 O O . THR A 1 84 ? 12.599 -3.634 -0.759 1.00 62.56 84 THR A O 1
ATOM 646 N N . ALA A 1 85 ? 14.761 -3.739 -0.137 1.00 66.19 85 ALA A N 1
ATOM 647 C CA . ALA A 1 85 ? 14.661 -5.078 0.429 1.00 66.19 85 ALA A CA 1
ATOM 648 C C . ALA A 1 85 ? 13.740 -5.065 1.660 1.00 66.19 85 ALA A C 1
ATOM 650 O O . ALA A 1 85 ? 13.971 -4.351 2.639 1.00 66.19 85 ALA A O 1
ATOM 651 N N . ILE A 1 86 ? 12.698 -5.879 1.600 1.00 67.88 86 ILE A N 1
ATOM 652 C CA . ILE A 1 86 ? 11.704 -6.070 2.641 1.00 67.88 86 ILE A CA 1
ATOM 653 C C . ILE A 1 86 ? 12.049 -7.324 3.445 1.00 67.88 86 ILE A C 1
ATOM 655 O O . ILE A 1 86 ? 12.073 -8.419 2.890 1.00 67.88 86 ILE A O 1
ATOM 659 N N . ASP A 1 87 ? 12.258 -7.164 4.754 1.00 60.28 87 ASP A N 1
ATOM 660 C CA . ASP A 1 87 ? 12.453 -8.266 5.708 1.00 60.28 87 ASP A CA 1
ATOM 661 C C . ASP A 1 87 ? 11.099 -8.885 6.111 1.00 60.28 87 ASP A C 1
ATOM 663 O O . ASP A 1 87 ? 10.316 -8.280 6.855 1.00 60.28 87 ASP A O 1
ATOM 667 N N . ASP A 1 88 ? 10.808 -10.095 5.615 1.00 63.91 88 ASP A N 1
ATOM 668 C CA . ASP A 1 88 ? 9.612 -10.853 5.996 1.00 63.91 88 ASP A CA 1
ATOM 669 C C . ASP A 1 88 ? 9.856 -11.644 7.289 1.00 63.91 88 ASP A C 1
ATOM 671 O O . ASP A 1 88 ? 10.199 -12.831 7.293 1.00 63.91 88 ASP A O 1
ATOM 675 N N . LYS A 1 89 ? 9.606 -10.980 8.418 1.00 56.72 89 LYS A N 1
ATOM 676 C CA . LYS A 1 89 ? 9.747 -11.566 9.760 1.00 56.72 89 LYS A CA 1
ATOM 677 C C . LYS A 1 89 ? 8.774 -12.713 10.061 1.00 56.72 89 LYS A C 1
ATOM 679 O O . LYS A 1 89 ? 8.915 -13.343 11.106 1.00 56.72 89 LYS A O 1
ATOM 684 N N . ASN A 1 90 ? 7.792 -12.984 9.195 1.00 56.16 90 ASN A N 1
ATOM 685 C CA . ASN A 1 90 ? 6.831 -14.078 9.373 1.00 56.16 90 ASN A CA 1
ATOM 686 C C . ASN A 1 90 ? 7.245 -15.369 8.649 1.00 56.16 90 ASN A C 1
ATOM 688 O O . ASN A 1 90 ? 6.532 -16.369 8.741 1.00 56.16 90 ASN A O 1
ATOM 692 N N . ARG A 1 91 ? 8.374 -15.381 7.930 1.00 54.41 91 ARG A N 1
ATOM 693 C CA . ARG A 1 91 ? 8.937 -16.612 7.364 1.00 54.41 91 ARG A CA 1
ATOM 694 C C . ARG A 1 91 ? 9.813 -17.325 8.385 1.00 54.41 91 ARG A C 1
ATOM 696 O O . ARG A 1 91 ? 10.737 -16.732 8.925 1.00 54.41 91 ARG A O 1
ATOM 703 N N . GLU A 1 92 ? 9.644 -18.644 8.485 1.00 48.41 92 GLU A N 1
ATOM 704 C CA . GLU A 1 92 ? 10.583 -19.552 9.172 1.00 48.41 92 GLU A CA 1
ATOM 705 C C . GLU A 1 92 ? 12.032 -19.449 8.645 1.00 48.41 92 GLU A C 1
ATOM 707 O O . GLU A 1 92 ? 12.955 -19.939 9.288 1.00 48.41 92 GLU A O 1
ATOM 712 N N . LYS A 1 93 ? 12.241 -18.817 7.477 1.00 50.81 93 LYS A N 1
ATOM 713 C CA . LYS A 1 93 ? 13.550 -18.627 6.834 1.00 50.81 93 LYS A CA 1
ATOM 714 C C . LYS A 1 93 ? 14.081 -17.190 6.787 1.00 50.81 93 LYS A C 1
ATOM 716 O O . LYS A 1 93 ? 15.191 -17.028 6.308 1.00 50.81 93 LYS A O 1
ATOM 721 N N . HIS A 1 94 ? 13.361 -16.176 7.284 1.00 54.44 94 HIS A N 1
ATOM 722 C CA . HIS A 1 94 ? 13.821 -14.772 7.229 1.00 54.44 94 HIS A CA 1
ATOM 723 C C . HIS A 1 94 ? 14.375 -14.353 5.849 1.00 54.44 94 HIS A C 1
ATOM 725 O O . HIS A 1 94 ? 15.431 -13.732 5.748 1.00 54.44 94 HIS A O 1
ATOM 731 N N . ASP A 1 95 ? 13.693 -14.736 4.767 1.00 62.31 95 ASP A N 1
ATOM 732 C CA . ASP A 1 95 ? 14.132 -14.343 3.428 1.00 62.31 95 ASP A CA 1
ATOM 733 C C . ASP A 1 95 ? 13.614 -12.937 3.120 1.00 62.31 95 ASP A C 1
ATOM 735 O O . ASP A 1 95 ? 12.397 -12.719 3.073 1.00 62.31 95 ASP A O 1
ATOM 739 N N . SER A 1 96 ? 14.530 -12.005 2.861 1.00 67.31 96 SER A N 1
ATOM 740 C CA . SER A 1 96 ? 14.181 -10.700 2.304 1.00 67.31 96 SER A CA 1
ATOM 741 C C . SER A 1 96 ? 13.705 -10.839 0.854 1.00 67.31 96 SER A C 1
ATOM 743 O O . SER A 1 96 ? 14.220 -11.670 0.106 1.00 67.31 96 SER A O 1
ATOM 745 N N . TYR A 1 97 ? 12.748 -10.012 0.432 1.00 67.81 97 TYR A N 1
ATOM 746 C CA . TYR A 1 97 ? 12.365 -9.878 -0.980 1.00 67.81 97 TYR A CA 1
ATOM 747 C C . TYR A 1 97 ? 12.401 -8.415 -1.414 1.00 67.81 97 TYR A C 1
ATOM 749 O O . TYR A 1 97 ? 12.250 -7.521 -0.586 1.00 67.81 97 TYR A O 1
ATOM 757 N N . PHE A 1 98 ? 12.604 -8.162 -2.702 1.00 72.50 98 PHE A N 1
ATOM 758 C CA . PHE A 1 98 ? 12.607 -6.808 -3.245 1.00 72.50 98 PHE A CA 1
ATOM 759 C C . PHE A 1 98 ? 11.205 -6.430 -3.712 1.00 72.50 98 PHE A C 1
ATOM 761 O O . PHE A 1 98 ? 10.494 -7.234 -4.321 1.00 72.50 98 PHE A O 1
ATOM 768 N N . CYS A 1 99 ? 10.790 -5.207 -3.396 1.00 75.44 99 CYS A N 1
ATOM 769 C CA . CYS A 1 99 ? 9.702 -4.574 -4.126 1.00 75.44 99 CYS A CA 1
ATOM 770 C C . CYS A 1 99 ? 10.287 -3.818 -5.313 1.00 75.44 99 CYS A C 1
ATOM 772 O O . CYS A 1 99 ? 11.307 -3.170 -5.153 1.00 75.44 99 CYS A O 1
ATOM 774 N N . ASP A 1 100 ? 9.639 -3.864 -6.470 1.00 72.50 100 ASP A N 1
ATOM 775 C CA . ASP A 1 100 ? 10.020 -3.065 -7.644 1.00 72.50 100 ASP A CA 1
ATOM 776 C C . ASP A 1 100 ? 9.026 -1.925 -7.903 1.00 72.50 100 ASP A C 1
ATOM 778 O O . ASP A 1 100 ? 9.325 -0.986 -8.627 1.00 72.50 100 ASP A O 1
ATOM 782 N N . SER A 1 101 ? 7.835 -1.994 -7.301 1.00 76.94 101 SER A N 1
ATOM 783 C CA . SER A 1 101 ? 6.718 -1.100 -7.589 1.00 76.94 101 SER A CA 1
ATOM 784 C C . SER A 1 101 ? 6.138 -0.551 -6.297 1.00 76.94 101 SER A C 1
ATOM 786 O O . SER A 1 101 ? 5.674 -1.308 -5.443 1.00 76.94 101 SER A O 1
ATOM 788 N N . THR A 1 102 ? 6.118 0.776 -6.162 1.00 84.62 102 THR A N 1
ATOM 789 C CA . THR A 1 102 ? 5.482 1.457 -5.027 1.00 84.62 102 THR A CA 1
ATOM 790 C C . THR A 1 102 ? 4.235 2.190 -5.493 1.00 84.62 102 THR A C 1
ATOM 792 O O . THR A 1 102 ? 4.268 2.884 -6.503 1.00 84.62 102 THR A O 1
ATOM 795 N N . TYR A 1 103 ? 3.142 2.069 -4.749 1.00 86.44 103 TYR A N 1
ATOM 796 C CA . TYR A 1 103 ? 1.885 2.762 -4.989 1.00 86.44 103 TYR A CA 1
ATOM 797 C C . TYR A 1 103 ? 1.571 3.666 -3.804 1.00 86.44 103 TYR A C 1
ATOM 799 O O . TYR A 1 103 ? 1.768 3.269 -2.655 1.00 86.44 103 TYR A O 1
ATOM 807 N N . SER A 1 104 ? 1.035 4.855 -4.059 1.00 90.44 104 SER A N 1
ATOM 808 C CA . SER A 1 104 ? 0.586 5.758 -3.003 1.00 90.44 104 SER A CA 1
ATOM 809 C C . SER A 1 104 ? -0.866 6.163 -3.179 1.00 90.44 104 SER A C 1
ATOM 811 O O . SER A 1 104 ? -1.405 6.257 -4.283 1.00 90.44 104 SER A O 1
ATOM 813 N N . PHE A 1 105 ? -1.513 6.404 -2.050 1.00 91.00 105 PHE A N 1
ATOM 814 C CA . PHE A 1 105 ? -2.828 7.009 -1.983 1.00 91.00 105 PHE A CA 1
ATOM 815 C C . PHE A 1 105 ? -2.799 8.131 -0.955 1.00 91.00 105 PHE A C 1
ATOM 817 O O . PHE A 1 105 ? -2.305 7.941 0.154 1.00 91.00 105 PHE A O 1
ATOM 824 N N . HIS A 1 106 ? -3.386 9.271 -1.305 1.00 91.06 106 HIS A N 1
ATOM 825 C CA . HIS A 1 106 ? -3.504 10.419 -0.418 1.00 91.06 106 HIS A CA 1
ATOM 826 C C . HIS A 1 106 ? -4.951 10.906 -0.395 1.00 91.06 106 HIS A C 1
ATOM 828 O O . HIS A 1 106 ? -5.590 11.078 -1.431 1.00 91.06 106 HIS A O 1
ATOM 834 N N . SER A 1 107 ? -5.464 11.141 0.807 1.00 87.56 107 SER A N 1
ATOM 835 C CA . SER A 1 107 ? -6.760 11.771 1.048 1.00 87.56 107 SER A CA 1
ATOM 836 C C . SER A 1 107 ? -6.628 12.814 2.153 1.00 87.56 107 SER A C 1
ATOM 838 O O . SER A 1 107 ? -5.622 12.874 2.853 1.00 87.56 107 SER A O 1
ATOM 840 N N . ASN A 1 108 ? -7.686 13.586 2.383 1.00 85.38 108 ASN A N 1
ATOM 841 C CA . ASN A 1 108 ? -7.772 14.505 3.520 1.00 85.38 108 ASN A CA 1
ATOM 842 C C . ASN A 1 108 ? -7.855 13.808 4.895 1.00 85.38 108 ASN A C 1
ATOM 844 O O . ASN A 1 108 ? -7.933 14.499 5.912 1.00 85.38 108 ASN A O 1
ATOM 848 N N . LYS A 1 109 ? -7.889 12.469 4.937 1.00 82.81 109 LYS A N 1
ATOM 849 C CA . LYS A 1 109 ? -7.975 11.669 6.167 1.00 82.81 109 LYS A CA 1
ATOM 850 C C . LYS A 1 109 ? -6.730 10.833 6.422 1.00 82.81 109 LYS A C 1
ATOM 852 O O . LYS A 1 109 ? -6.295 10.722 7.562 1.00 82.81 109 LYS A O 1
ATOM 857 N N . ILE A 1 110 ? -6.224 10.194 5.373 1.00 84.62 110 ILE A N 1
ATOM 858 C CA . ILE A 1 110 ? -5.173 9.189 5.468 1.00 84.62 110 ILE A CA 1
ATOM 859 C C . ILE A 1 110 ? -4.313 9.184 4.206 1.00 84.62 110 ILE A C 1
ATOM 861 O O . ILE A 1 110 ? -4.824 9.376 3.095 1.00 84.62 110 ILE A O 1
ATOM 865 N N . SER A 1 111 ? -3.028 8.917 4.398 1.00 88.50 111 SER A N 1
ATOM 866 C CA . SER A 1 111 ? -2.073 8.574 3.352 1.00 88.50 111 SER A CA 1
ATOM 867 C C . SER A 1 111 ? -1.631 7.126 3.523 1.00 88.50 111 SER A C 1
ATOM 869 O O . SER A 1 111 ? -1.374 6.689 4.645 1.00 88.50 111 SER A O 1
ATOM 871 N N . LEU A 1 112 ? -1.555 6.384 2.423 1.00 86.31 112 LEU A N 1
ATOM 872 C CA . LEU A 1 112 ? -1.163 4.977 2.399 1.00 86.31 112 LEU A CA 1
ATOM 873 C C . LEU A 1 112 ? -0.051 4.768 1.377 1.00 86.31 112 LEU A C 1
ATOM 875 O O . LEU A 1 112 ? -0.118 5.314 0.274 1.00 86.31 112 LEU A O 1
ATOM 879 N N . GLY A 1 113 ? 0.922 3.937 1.737 1.00 84.50 113 GLY A N 1
ATOM 880 C CA . GLY A 1 113 ? 1.945 3.434 0.829 1.00 84.50 113 GLY A CA 1
ATOM 881 C C . GLY A 1 113 ? 1.837 1.922 0.685 1.00 84.50 113 GLY A C 1
ATOM 882 O O . GLY A 1 113 ? 1.673 1.211 1.676 1.00 84.50 113 GLY A O 1
ATOM 883 N N . PHE A 1 114 ? 1.943 1.426 -0.543 1.00 82.00 114 PHE A N 1
ATOM 884 C CA . PHE A 1 114 ? 2.000 0.001 -0.840 1.00 82.00 114 PHE A CA 1
ATOM 885 C C . PHE A 1 114 ? 3.244 -0.326 -1.665 1.00 82.00 114 PHE A C 1
ATOM 887 O O . PHE A 1 114 ? 3.579 0.428 -2.568 1.00 82.00 114 PHE A O 1
ATOM 894 N N . GLY A 1 115 ? 3.901 -1.450 -1.400 1.00 80.88 115 GLY A N 1
ATOM 895 C CA . GLY A 1 115 ? 5.011 -1.976 -2.200 1.00 80.88 115 GLY A CA 1
ATOM 896 C C . GLY A 1 115 ? 4.655 -3.347 -2.759 1.00 80.88 115 GLY A C 1
ATOM 897 O O . GLY A 1 115 ? 4.065 -4.147 -2.045 1.00 80.88 115 GLY A O 1
ATOM 898 N N . PHE A 1 116 ? 4.970 -3.649 -4.012 1.00 76.81 116 PHE A N 1
ATOM 899 C CA . PHE A 1 116 ? 4.666 -4.944 -4.627 1.00 76.81 116 PHE A CA 1
ATOM 900 C C . PHE A 1 116 ? 5.954 -5.696 -4.968 1.00 76.81 116 PHE A C 1
ATOM 902 O O . PHE A 1 116 ? 6.903 -5.079 -5.438 1.00 76.81 116 PHE A O 1
ATOM 909 N N . GLU A 1 117 ? 6.009 -6.996 -4.655 1.00 73.06 117 GLU A N 1
ATOM 910 C CA . GLU A 1 117 ? 7.186 -7.855 -4.887 1.00 73.06 117 GLU A CA 1
ATOM 911 C C . GLU A 1 117 ? 7.524 -7.971 -6.379 1.00 73.06 117 GLU A C 1
ATOM 913 O O . GLU A 1 117 ? 6.637 -8.230 -7.203 1.00 73.06 117 GLU A O 1
ATOM 918 N N . GLU A 1 118 ? 8.822 -7.858 -6.667 1.00 64.25 118 GLU A N 1
ATOM 919 C CA . GLU A 1 118 ? 9.435 -8.051 -7.982 1.00 64.25 118 GLU A CA 1
ATOM 920 C C . GLU A 1 118 ? 9.194 -9.471 -8.522 1.00 64.25 118 GLU A C 1
ATOM 922 O O . GLU A 1 118 ? 9.147 -10.442 -7.764 1.00 64.25 118 GLU A O 1
ATOM 927 N N . ASP A 1 119 ? 9.032 -9.593 -9.845 1.00 56.88 119 ASP A N 1
ATOM 928 C CA . ASP A 1 119 ? 8.831 -10.828 -10.627 1.00 56.88 119 ASP A CA 1
ATOM 929 C C . ASP A 1 119 ? 7.578 -11.651 -10.306 1.00 56.88 119 ASP A C 1
ATOM 931 O O . ASP A 1 119 ? 6.745 -11.942 -11.172 1.00 56.88 119 ASP A O 1
ATOM 935 N N . ALA A 1 120 ? 7.434 -12.078 -9.056 1.00 58.31 120 ALA A N 1
ATOM 936 C CA . ALA A 1 120 ? 6.412 -13.012 -8.637 1.00 58.31 120 ALA A CA 1
ATOM 937 C C . ALA A 1 120 ? 5.037 -12.352 -8.525 1.00 58.31 120 ALA A C 1
ATOM 939 O O . ALA A 1 120 ? 4.039 -13.063 -8.680 1.00 58.31 120 ALA A O 1
ATOM 940 N N . LYS A 1 121 ? 4.962 -11.036 -8.245 1.00 64.00 121 LYS A N 1
ATOM 941 C CA . LYS A 1 121 ? 3.699 -10.280 -8.101 1.00 64.00 121 LYS A CA 1
ATOM 942 C C . LYS A 1 121 ? 2.689 -10.967 -7.171 1.00 64.00 121 LYS A C 1
ATOM 944 O O . LYS A 1 121 ? 1.468 -10.883 -7.334 1.00 64.00 121 LYS A O 1
ATOM 949 N N . LYS A 1 122 ? 3.200 -11.744 -6.215 1.00 62.78 122 LYS A N 1
ATOM 950 C CA . LYS A 1 122 ? 2.399 -12.565 -5.295 1.00 62.78 122 LYS A CA 1
ATOM 951 C C . LYS A 1 122 ? 2.163 -11.859 -3.975 1.00 62.78 122 LYS A C 1
ATOM 953 O O . LYS A 1 122 ? 1.243 -12.258 -3.259 1.00 62.78 122 LYS A O 1
ATOM 958 N N . ARG A 1 123 ? 2.998 -10.864 -3.678 1.00 70.31 123 ARG A N 1
ATOM 959 C CA . ARG A 1 123 ? 3.134 -10.232 -2.377 1.00 70.31 123 ARG A CA 1
ATOM 960 C C . ARG A 1 123 ? 2.942 -8.732 -2.487 1.00 70.31 123 ARG A C 1
ATOM 962 O O . ARG A 1 123 ? 3.653 -8.072 -3.238 1.00 70.31 123 ARG A O 1
ATOM 969 N N . LEU A 1 124 ? 1.989 -8.212 -1.722 1.00 73.88 124 LEU A N 1
ATOM 970 C CA . LEU A 1 124 ? 1.794 -6.776 -1.537 1.00 73.88 124 LEU A CA 1
ATOM 971 C C . LEU A 1 124 ? 2.135 -6.406 -0.096 1.00 73.88 124 LEU A C 1
ATOM 973 O O . LEU A 1 124 ? 1.606 -6.987 0.843 1.00 73.88 124 LEU A O 1
ATOM 977 N N . CYS A 1 125 ? 3.009 -5.433 0.062 1.00 76.62 125 CYS A N 1
ATOM 978 C CA . CYS A 1 125 ? 3.370 -4.815 1.311 1.00 76.62 125 CYS A CA 1
ATOM 979 C C . CYS A 1 125 ? 2.565 -3.536 1.535 1.00 76.62 125 CYS A C 1
ATOM 981 O O . CYS A 1 125 ? 2.445 -2.724 0.626 1.00 76.62 125 CYS A O 1
ATOM 983 N N . LEU A 1 126 ? 2.067 -3.312 2.751 1.00 77.69 126 LEU A N 1
ATOM 984 C CA . LEU A 1 126 ? 1.667 -1.979 3.207 1.00 77.69 126 LEU A CA 1
ATOM 985 C C . LEU A 1 126 ? 2.889 -1.333 3.861 1.00 77.69 126 LEU A C 1
ATOM 987 O O . LEU A 1 126 ? 3.318 -1.788 4.917 1.00 77.69 126 LEU A O 1
ATOM 991 N N . THR A 1 127 ? 3.486 -0.342 3.204 1.00 75.25 127 THR A N 1
ATOM 992 C CA . THR A 1 127 ? 4.749 0.268 3.644 1.00 75.25 127 THR A CA 1
ATOM 993 C C . THR A 1 127 ? 4.548 1.307 4.736 1.00 75.25 127 THR A C 1
ATOM 995 O O . THR A 1 127 ? 5.459 1.521 5.521 1.00 75.25 127 THR A O 1
ATOM 998 N N . GLY A 1 128 ? 3.355 1.896 4.830 1.00 76.69 128 GLY A N 1
ATOM 999 C CA . GLY A 1 128 ? 2.999 2.815 5.903 1.00 76.69 128 GLY A CA 1
ATOM 1000 C C . GLY A 1 128 ? 1.561 3.308 5.784 1.00 76.69 128 GLY A C 1
ATOM 1001 O O . GLY A 1 128 ? 0.953 3.283 4.707 1.00 76.69 128 GLY A O 1
ATOM 1002 N N . ALA A 1 129 ? 1.019 3.767 6.907 1.00 80.12 129 ALA A N 1
ATOM 1003 C CA . ALA A 1 129 ? -0.246 4.485 6.959 1.00 80.12 129 ALA A CA 1
ATOM 1004 C C . ALA A 1 129 ? -0.090 5.689 7.883 1.00 80.12 129 ALA A C 1
ATOM 1006 O O . ALA A 1 129 ? 0.361 5.528 9.013 1.00 80.12 129 ALA A O 1
ATOM 1007 N N . TYR A 1 130 ? -0.493 6.867 7.420 1.00 84.31 130 TYR A N 1
ATOM 1008 C CA . TYR A 1 130 ? -0.370 8.125 8.158 1.00 84.31 130 TYR A CA 1
ATOM 1009 C C . TYR A 1 130 ? -1.704 8.850 8.159 1.00 84.31 130 TYR A C 1
ATOM 1011 O O . TYR A 1 130 ? -2.387 8.855 7.135 1.00 84.31 130 TYR A O 1
ATOM 1019 N N . ASP A 1 131 ? -2.086 9.469 9.271 1.00 82.94 131 ASP A N 1
ATOM 1020 C CA . ASP A 1 131 ? -3.256 10.343 9.274 1.00 82.94 131 ASP A CA 1
ATOM 1021 C C . ASP A 1 131 ? -2.976 11.670 8.549 1.00 82.94 131 ASP A C 1
ATOM 1023 O O . ASP A 1 131 ? -1.888 11.927 8.027 1.00 82.94 131 ASP A O 1
ATOM 1027 N N . ASN A 1 132 ? -3.987 12.531 8.487 1.00 81.38 132 ASN A N 1
ATOM 1028 C CA . ASN A 1 132 ? -3.887 13.831 7.832 1.00 81.38 132 ASN A CA 1
ATOM 1029 C C . ASN A 1 132 ? -2.996 14.853 8.562 1.00 81.38 132 ASN A C 1
ATOM 1031 O O . ASN A 1 132 ? -2.747 15.923 8.011 1.00 81.38 132 ASN A O 1
ATOM 1035 N N . GLN A 1 133 ? -2.520 14.540 9.769 1.00 83.06 133 GLN A N 1
ATOM 1036 C CA . GLN A 1 133 ? -1.536 15.323 10.519 1.00 83.06 133 GLN A CA 1
ATOM 1037 C C . GLN A 1 133 ? -0.114 14.767 10.341 1.00 83.06 133 GLN A C 1
ATOM 1039 O O . GLN A 1 133 ? 0.832 15.323 10.895 1.00 83.06 133 GLN A O 1
ATOM 1044 N N . GLY A 1 134 ? 0.047 13.691 9.562 1.00 79.56 134 GLY A N 1
ATOM 1045 C CA . GLY A 1 134 ? 1.321 13.003 9.371 1.00 79.56 134 GLY A CA 1
ATOM 1046 C C . GLY A 1 134 ? 1.688 12.071 10.526 1.00 79.56 134 GLY A C 1
ATOM 1047 O O . GLY A 1 134 ? 2.814 11.579 10.564 1.00 79.56 134 GLY A O 1
ATOM 1048 N N . LEU A 1 135 ? 0.767 11.807 11.460 1.00 82.44 135 LEU A N 1
ATOM 1049 C CA . LEU A 1 135 ? 1.003 10.844 12.528 1.00 82.44 135 LEU A CA 1
ATOM 1050 C C . LEU A 1 135 ? 0.978 9.431 11.946 1.00 82.44 135 LEU A C 1
ATOM 1052 O O . LEU A 1 135 ? 0.026 9.037 11.269 1.00 82.44 135 LEU A O 1
ATOM 1056 N N . GLU A 1 136 ? 2.023 8.663 12.236 1.00 79.19 136 GLU A N 1
ATOM 1057 C CA . GLU A 1 136 ? 2.149 7.272 11.818 1.00 79.19 136 GLU A CA 1
ATOM 1058 C C . GLU A 1 136 ? 1.075 6.418 12.505 1.00 79.19 136 GLU A C 1
ATOM 1060 O O . GLU A 1 136 ? 1.059 6.238 13.723 1.00 79.19 136 GLU A O 1
ATOM 1065 N N . LEU A 1 137 ? 0.136 5.918 11.704 1.00 75.38 137 LEU A N 1
ATOM 1066 C CA . LEU A 1 137 ? -0.924 5.018 12.136 1.00 75.38 137 LEU A CA 1
ATOM 1067 C C . LEU A 1 137 ? -0.483 3.568 12.079 1.00 75.38 137 LEU A C 1
ATOM 1069 O O . LEU A 1 137 ? -0.952 2.798 12.895 1.00 75.38 137 LEU A O 1
ATOM 1073 N N . ILE A 1 138 ? 0.358 3.183 11.119 1.00 72.00 138 ILE A N 1
ATOM 1074 C CA . ILE A 1 138 ? 0.995 1.864 11.040 1.00 72.00 138 ILE A CA 1
ATOM 1075 C C . ILE A 1 138 ? 2.474 2.127 10.851 1.00 72.00 138 ILE A C 1
ATOM 1077 O O . ILE A 1 138 ? 2.838 2.802 9.889 1.00 72.00 138 ILE A O 1
ATOM 1081 N N . SER A 1 139 ? 3.291 1.587 11.762 1.00 64.06 139 SER A N 1
ATOM 1082 C CA . SER A 1 139 ? 4.739 1.713 11.661 1.00 64.06 139 SER A CA 1
ATOM 1083 C C . SER A 1 139 ? 5.248 1.143 10.341 1.00 64.06 139 SER A C 1
ATOM 1085 O O . SER A 1 139 ? 4.654 0.175 9.862 1.00 64.06 139 SER A O 1
ATOM 1087 N N . ASN A 1 140 ? 6.343 1.697 9.801 1.00 57.28 140 ASN A N 1
ATOM 1088 C CA . ASN A 1 140 ? 7.131 1.179 8.665 1.00 57.28 140 ASN A CA 1
ATOM 1089 C C . ASN A 1 140 ? 7.628 -0.266 8.899 1.00 57.28 140 ASN A C 1
ATOM 1091 O O . ASN A 1 140 ? 8.819 -0.553 9.017 1.00 57.28 140 ASN A O 1
ATOM 1095 N N . MET A 1 141 ? 6.696 -1.196 9.021 1.00 57.22 141 MET A N 1
ATOM 1096 C CA . MET A 1 141 ? 6.908 -2.620 9.087 1.00 57.22 141 MET A CA 1
ATOM 1097 C C . MET A 1 141 ? 6.311 -3.191 7.829 1.00 57.22 141 MET A C 1
ATOM 1099 O O . MET A 1 141 ? 5.183 -2.885 7.449 1.00 57.22 141 MET A O 1
ATOM 1103 N N . TYR A 1 142 ? 7.106 -4.013 7.175 1.00 61.06 142 TYR A N 1
ATOM 1104 C CA . TYR A 1 142 ? 6.694 -4.601 5.934 1.00 61.06 142 TYR A CA 1
ATOM 1105 C C . TYR A 1 142 ? 5.844 -5.838 6.209 1.00 61.06 142 TYR A C 1
ATOM 1107 O O . TYR A 1 142 ? 6.254 -6.743 6.939 1.00 61.06 142 TYR A O 1
ATOM 1115 N N . TYR A 1 143 ? 4.640 -5.872 5.645 1.00 58.78 143 TYR A N 1
ATOM 1116 C CA . TYR A 1 143 ? 3.705 -6.969 5.859 1.00 58.78 143 TYR A CA 1
ATOM 1117 C C . TYR A 1 143 ? 3.229 -7.548 4.544 1.00 58.78 143 TYR A C 1
ATOM 1119 O O . TYR A 1 143 ? 2.558 -6.878 3.768 1.00 58.78 143 TYR A O 1
ATOM 1127 N N . THR A 1 144 ? 3.519 -8.823 4.343 1.00 61.47 144 THR A N 1
ATOM 1128 C CA . THR A 1 144 ? 3.257 -9.532 3.098 1.00 61.47 144 THR A CA 1
ATOM 1129 C C . THR A 1 144 ? 1.795 -9.986 2.971 1.00 61.47 144 THR A C 1
ATOM 1131 O O . THR A 1 144 ? 1.327 -10.843 3.720 1.00 61.47 144 THR A O 1
ATOM 1134 N N . LEU A 1 145 ? 1.074 -9.465 1.976 1.00 61.34 145 LEU A N 1
ATOM 1135 C CA . LEU A 1 145 ? -0.220 -9.976 1.506 1.00 61.34 145 LEU A CA 1
ATOM 11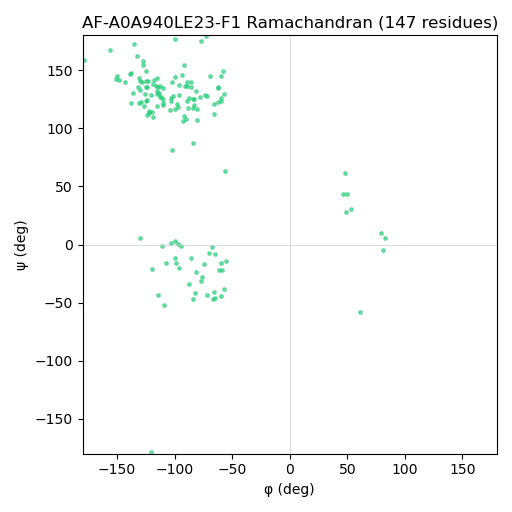36 C C . LEU A 1 145 ? -0.003 -11.111 0.513 1.00 61.34 145 LEU A C 1
ATOM 1138 O O . LEU A 1 145 ? 0.501 -10.869 -0.577 1.00 61.34 145 LEU A O 1
ATOM 1142 N N . TYR A 1 146 ? -0.454 -12.319 0.828 1.00 59.72 146 TYR A N 1
ATOM 1143 C CA . TYR A 1 146 ? -0.406 -13.434 -0.115 1.00 59.72 146 TYR A CA 1
ATOM 1144 C C . TYR A 1 146 ? -1.676 -13.483 -0.967 1.00 59.72 146 TYR A C 1
ATOM 1146 O O . TYR A 1 146 ? -2.787 -13.364 -0.448 1.00 59.72 146 TYR A O 1
ATOM 1154 N N . ARG A 1 147 ? -1.522 -13.706 -2.277 1.00 54.38 147 ARG A N 1
ATOM 1155 C CA . ARG A 1 147 ? -2.657 -14.015 -3.160 1.00 54.38 147 ARG A CA 1
ATOM 1156 C C . ARG A 1 147 ? -3.34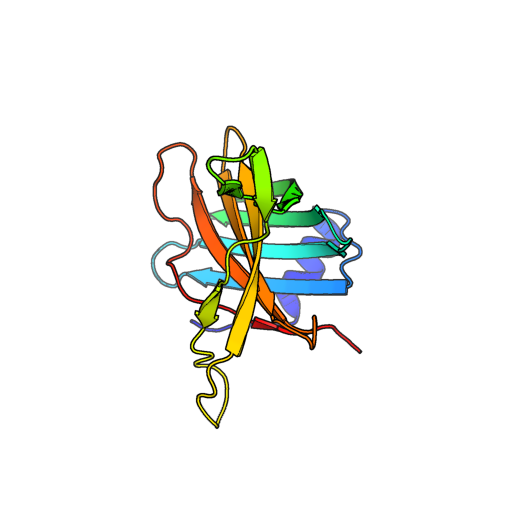7 -15.287 -2.676 1.00 54.38 147 ARG A C 1
ATOM 1158 O O . ARG A 1 147 ? -2.702 -16.336 -2.602 1.00 54.38 147 ARG A O 1
ATOM 1165 N N . LYS A 1 148 ? -4.650 -15.213 -2.389 1.00 51.97 148 LYS A N 1
ATOM 1166 C CA . LYS A 1 148 ? -5.455 -16.412 -2.137 1.00 51.97 148 LYS A CA 1
ATOM 1167 C C . LYS A 1 148 ? -5.517 -17.207 -3.450 1.00 51.97 148 LYS A C 1
ATOM 1169 O O . LYS A 1 148 ? -5.871 -16.636 -4.481 1.00 51.97 148 LYS A O 1
ATOM 1174 N N . LYS A 1 149 ? -5.051 -18.460 -3.431 1.00 48.19 149 LYS A N 1
ATOM 1175 C CA . LYS A 1 149 ? -5.207 -19.382 -4.566 1.00 48.19 149 LYS A CA 1
ATOM 1176 C C . LYS A 1 149 ? -6.665 -19.785 -4.719 1.00 48.19 149 LYS A C 1
ATOM 1178 O O . LYS A 1 149 ? -7.326 -19.931 -3.666 1.00 48.19 149 LYS A O 1
#

Radius of gyration: 15.31 Å; Cα contacts (8 Å, |Δi|>4): 343; chains: 1; bounding box: 37×35×42 Å

Secondary structure (DSSP, 8-state):
-----SHHHHHHHHHHT---SEEEEEEETTTTEEEEEEEEEE-SSEEEEEEEEEETTEEEEEEEEEEEP-EE-TTS-EEPPP-PEEE-TTSTT--EEEEEEEEEEE-SSEEEEEEEETTT--EEEEEEEEETT--EEE-S---EEEPP-

pLDDT: mean 71.12, std 13.1, range [39.19, 93.81]